Protein AF-A0A5M4AHE6-F1 (afdb_monomer_lite)

Structure (mmCIF, N/CA/C/O backbone):
data_AF-A0A5M4AHE6-F1
#
_entry.id   AF-A0A5M4AHE6-F1
#
loop_
_atom_site.group_PDB
_atom_site.id
_atom_site.type_symbol
_atom_site.label_atom_id
_atom_site.label_alt_id
_atom_site.label_comp_id
_atom_site.label_asym_id
_atom_site.label_entity_id
_atom_site.label_seq_id
_atom_site.pdbx_PDB_ins_code
_atom_site.Cartn_x
_atom_site.Cartn_y
_atom_site.Cartn_z
_atom_site.occupancy
_atom_site.B_iso_or_equiv
_atom_site.auth_seq_id
_atom_site.auth_comp_id
_atom_site.auth_asym_id
_atom_site.auth_atom_id
_atom_site.pdbx_PDB_model_num
ATOM 1 N N . MET A 1 1 ? 0.591 6.238 1.820 1.00 65.56 1 MET A N 1
ATOM 2 C CA . MET A 1 1 ? -0.610 5.377 1.674 1.00 65.56 1 MET A CA 1
ATOM 3 C C . MET A 1 1 ? -1.457 5.118 2.945 1.00 65.56 1 MET A C 1
ATOM 5 O O . MET A 1 1 ? -2.272 4.205 2.913 1.00 65.56 1 MET A O 1
ATOM 9 N N . PRO A 1 2 ? -1.373 5.850 4.073 1.00 68.31 2 PRO A N 1
ATOM 10 C CA . PRO A 1 2 ? -2.083 5.421 5.291 1.00 68.31 2 PRO A CA 1
ATOM 11 C C . PRO A 1 2 ? -3.622 5.424 5.177 1.00 68.31 2 PRO A C 1
ATOM 13 O O . PRO A 1 2 ? -4.265 4.539 5.727 1.00 68.31 2 PRO A O 1
ATOM 16 N N . ALA A 1 3 ? -4.223 6.334 4.400 1.00 82.38 3 ALA A N 1
ATOM 17 C CA . ALA A 1 3 ? -5.682 6.388 4.244 1.00 82.38 3 ALA A CA 1
ATOM 18 C C . ALA A 1 3 ? -6.274 5.155 3.530 1.00 82.38 3 ALA A C 1
ATOM 20 O O . ALA A 1 3 ? -7.290 4.622 3.967 1.00 82.38 3 ALA A O 1
ATOM 21 N N . GLU A 1 4 ? -5.633 4.662 2.465 1.00 90.75 4 GLU A N 1
ATOM 22 C CA . GLU A 1 4 ? -6.091 3.447 1.770 1.00 90.75 4 GLU A CA 1
ATOM 23 C C . GLU A 1 4 ? -5.931 2.197 2.645 1.00 90.75 4 GLU A C 1
ATOM 25 O O . GLU A 1 4 ? -6.707 1.253 2.521 1.00 90.75 4 GLU A O 1
ATOM 30 N N . MET A 1 5 ? -4.970 2.200 3.575 1.00 91.69 5 MET A N 1
ATOM 31 C CA . MET A 1 5 ? -4.794 1.093 4.516 1.00 91.69 5 MET A CA 1
ATOM 32 C C . MET A 1 5 ? -5.968 0.950 5.480 1.00 91.69 5 MET A C 1
ATOM 34 O O . MET A 1 5 ? -6.331 -0.179 5.797 1.00 91.69 5 MET A O 1
ATOM 38 N N . LEU A 1 6 ? -6.598 2.059 5.884 1.00 92.50 6 LEU A N 1
ATOM 39 C CA . LEU A 1 6 ? -7.809 2.014 6.707 1.00 92.50 6 LEU A CA 1
ATOM 40 C C . LEU A 1 6 ? -8.963 1.332 5.968 1.00 92.50 6 LEU A C 1
ATOM 42 O O . LEU A 1 6 ? -9.662 0.514 6.556 1.00 92.50 6 LEU A O 1
ATOM 46 N N . LEU A 1 7 ? -9.118 1.615 4.668 1.00 93.88 7 LEU A N 1
ATOM 47 C CA . LEU A 1 7 ? -10.126 0.964 3.823 1.00 93.88 7 LEU A CA 1
ATOM 48 C C . LEU A 1 7 ? -9.858 -0.536 3.678 1.00 93.88 7 LEU A C 1
ATOM 50 O O . LEU A 1 7 ? -10.788 -1.335 3.706 1.00 93.88 7 LEU A O 1
ATOM 54 N N . ILE A 1 8 ? -8.588 -0.929 3.544 1.00 96.12 8 ILE A N 1
ATOM 55 C CA . ILE A 1 8 ? -8.203 -2.343 3.486 1.00 96.12 8 ILE A CA 1
ATOM 56 C C . ILE A 1 8 ? -8.557 -3.047 4.796 1.00 96.12 8 ILE A C 1
ATOM 58 O O . ILE A 1 8 ? -9.160 -4.117 4.760 1.00 96.12 8 ILE A O 1
ATOM 62 N N . THR A 1 9 ? -8.214 -2.468 5.948 1.00 94.94 9 THR A N 1
ATOM 63 C CA . THR A 1 9 ? -8.501 -3.099 7.243 1.00 94.94 9 THR A CA 1
ATOM 64 C C . THR A 1 9 ? -9.984 -3.120 7.586 1.00 94.94 9 THR A C 1
ATOM 66 O O . THR A 1 9 ? -10.450 -4.119 8.127 1.00 94.94 9 THR A O 1
ATOM 69 N N . ASP A 1 10 ? -10.736 -2.083 7.218 1.00 95.31 10 ASP A N 1
ATOM 70 C CA . ASP A 1 10 ? -12.197 -2.060 7.349 1.00 95.31 10 ASP A CA 1
ATOM 71 C C . ASP A 1 10 ? -12.855 -3.146 6.482 1.00 95.31 10 ASP A C 1
ATOM 73 O O . ASP A 1 10 ? -13.686 -3.927 6.956 1.00 95.31 10 ASP A O 1
ATOM 77 N N . TYR A 1 11 ? -12.402 -3.281 5.230 1.00 97.38 11 TYR A N 1
ATOM 78 C CA . TYR A 1 11 ? -12.869 -4.331 4.330 1.00 97.38 11 TYR A CA 1
ATOM 79 C C . TYR A 1 11 ? -12.559 -5.727 4.881 1.00 97.38 11 TYR A C 1
ATOM 81 O O . TYR A 1 11 ? -13.446 -6.579 4.889 1.00 97.38 11 TYR A O 1
ATOM 89 N N . ILE A 1 12 ? -11.337 -5.960 5.372 1.00 97.06 12 ILE A N 1
ATOM 90 C CA . ILE A 1 12 ? -10.938 -7.222 6.019 1.00 97.06 12 ILE A CA 1
ATOM 91 C C . ILE A 1 12 ? -11.831 -7.510 7.232 1.00 97.06 12 ILE A C 1
ATOM 93 O O . ILE A 1 12 ? -12.339 -8.620 7.372 1.00 97.06 12 ILE A O 1
ATOM 97 N N . GLY A 1 13 ? -12.052 -6.511 8.091 1.00 95.31 13 GLY A N 1
ATOM 98 C CA . GLY A 1 13 ? -12.881 -6.641 9.288 1.00 95.31 13 GLY A CA 1
ATOM 99 C C . GLY A 1 13 ? -14.330 -7.019 8.977 1.00 95.31 13 GLY A C 1
ATOM 100 O O . GLY A 1 13 ? -14.908 -7.840 9.688 1.00 95.31 13 GLY A O 1
ATOM 101 N N . THR A 1 14 ? -14.880 -6.459 7.898 1.00 96.88 14 THR A N 1
ATOM 102 C CA . THR A 1 14 ? -16.290 -6.610 7.510 1.00 96.88 14 THR A CA 1
ATOM 103 C C . THR A 1 14 ? -16.563 -7.848 6.651 1.00 96.88 14 THR A C 1
ATOM 105 O O . THR A 1 14 ? -17.662 -8.395 6.711 1.00 96.88 14 THR A O 1
ATOM 108 N N . ASN A 1 15 ? -15.600 -8.292 5.834 1.00 97.94 15 ASN A N 1
ATOM 109 C CA . ASN A 1 15 ? -15.848 -9.298 4.789 1.00 97.94 15 ASN A CA 1
ATOM 110 C C . ASN A 1 15 ? -15.215 -10.666 5.059 1.00 97.94 15 ASN A C 1
ATOM 112 O O . ASN A 1 15 ? -15.551 -11.618 4.357 1.00 97.94 15 ASN A O 1
ATOM 116 N N . PHE A 1 16 ? -14.308 -10.779 6.029 1.00 97.31 16 PHE A N 1
ATOM 117 C CA . PHE A 1 16 ? -13.617 -12.033 6.325 1.00 97.31 16 PHE A CA 1
ATOM 118 C C . PHE A 1 16 ? -13.958 -12.569 7.714 1.00 97.31 16 PHE A C 1
ATOM 120 O O . PHE A 1 16 ? -14.333 -11.819 8.619 1.00 97.31 16 PHE A O 1
ATOM 127 N N . ASP A 1 17 ? -13.835 -13.886 7.871 1.00 97.44 17 ASP A N 1
ATOM 128 C CA . ASP A 1 17 ? -13.915 -14.550 9.168 1.00 97.44 17 ASP A CA 1
ATOM 129 C C . ASP A 1 17 ? -12.620 -14.363 9.971 1.00 97.44 17 ASP A C 1
ATOM 131 O O . ASP A 1 17 ? -11.614 -13.841 9.481 1.00 97.44 17 ASP A O 1
ATOM 135 N N . ASP A 1 18 ? -12.660 -14.745 11.245 1.00 96.88 18 ASP A N 1
ATOM 136 C CA . ASP A 1 18 ? -11.539 -14.519 12.155 1.00 96.88 18 ASP A CA 1
ATOM 137 C C . ASP A 1 18 ? -10.323 -15.387 11.800 1.00 96.88 18 ASP A C 1
ATOM 139 O O . ASP A 1 18 ? -9.195 -14.909 11.897 1.00 96.88 18 ASP A O 1
ATOM 143 N N . GLU A 1 19 ? -10.533 -16.596 11.268 1.00 97.31 19 GLU A N 1
ATOM 144 C CA . GLU A 1 19 ? -9.453 -17.461 10.771 1.00 97.31 19 GLU A CA 1
ATOM 145 C C . GLU A 1 19 ? -8.684 -16.790 9.620 1.00 97.31 19 GLU A C 1
ATOM 147 O O . GLU A 1 19 ? -7.451 -16.729 9.619 1.00 97.31 19 GLU A O 1
ATOM 152 N N . THR A 1 20 ? -9.402 -16.206 8.660 1.00 96.69 20 THR A N 1
ATOM 153 C CA . THR A 1 20 ? -8.797 -15.483 7.540 1.00 96.69 20 THR A CA 1
ATOM 154 C C . THR A 1 20 ? -8.072 -14.224 8.019 1.00 96.69 20 THR A C 1
ATOM 156 O O . THR A 1 20 ? -6.970 -13.935 7.545 1.00 96.69 20 THR A O 1
ATOM 159 N N . LYS A 1 21 ? -8.639 -13.479 8.978 1.00 96.75 21 LYS A N 1
ATOM 160 C CA . LYS A 1 21 ? -7.980 -12.298 9.571 1.00 96.75 21 LYS A CA 1
ATOM 161 C C . LYS A 1 21 ? -6.676 -12.674 10.27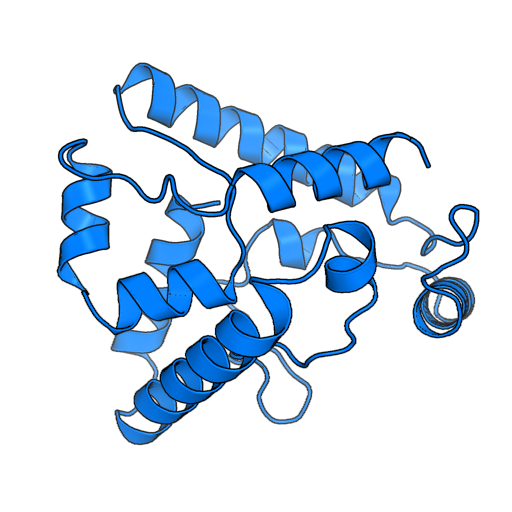1 1.00 96.75 21 LYS A C 1
ATOM 163 O O . LYS A 1 21 ? -5.660 -12.011 10.052 1.00 96.75 21 LYS A O 1
ATOM 168 N N . GLU A 1 22 ? -6.688 -13.735 11.076 1.00 96.62 22 GLU A N 1
ATOM 169 C CA . GLU A 1 22 ? -5.502 -14.247 11.768 1.00 96.62 22 GLU A CA 1
ATOM 170 C C . GLU A 1 22 ? -4.430 -14.712 10.777 1.00 96.62 22 GLU A C 1
ATOM 172 O O . GLU A 1 22 ? -3.251 -14.387 10.942 1.00 96.62 22 GLU A O 1
ATOM 177 N N . SER A 1 23 ? -4.831 -15.395 9.702 1.00 97.00 23 SER A N 1
ATOM 178 C CA . SER A 1 23 ? -3.931 -15.805 8.621 1.00 97.00 23 SER A CA 1
ATOM 179 C C . SER A 1 23 ? -3.266 -14.601 7.936 1.00 97.00 23 SER A C 1
ATOM 181 O O . SER A 1 23 ? -2.037 -14.548 7.832 1.00 97.00 23 SER A O 1
ATOM 183 N N . ILE A 1 24 ? -4.044 -13.578 7.553 1.00 97.62 24 ILE A N 1
ATOM 184 C CA . ILE A 1 24 ? -3.521 -12.333 6.960 1.00 97.62 24 ILE A CA 1
ATOM 185 C C . ILE A 1 24 ? -2.544 -11.636 7.914 1.00 97.62 24 ILE A C 1
ATOM 187 O O . ILE A 1 24 ? -1.471 -11.202 7.484 1.00 97.62 24 ILE A O 1
ATOM 191 N N . LEU A 1 25 ? -2.887 -11.527 9.202 1.00 97.25 25 LEU A N 1
ATOM 192 C CA . LEU A 1 25 ? -2.017 -10.918 10.208 1.00 97.25 25 LEU A CA 1
ATOM 193 C C . LEU A 1 25 ? -0.704 -11.697 10.351 1.00 97.25 25 LEU A C 1
ATOM 195 O O . LEU A 1 25 ? 0.367 -11.092 10.350 1.00 97.25 25 LEU A O 1
ATOM 199 N N . SER A 1 26 ? -0.769 -13.026 10.424 1.00 97.44 26 SER A N 1
ATOM 200 C CA . SER A 1 26 ? 0.412 -13.885 10.537 1.00 97.44 26 SER A CA 1
ATOM 201 C C . SER A 1 26 ? 1.345 -13.727 9.331 1.00 97.44 26 SER A C 1
ATOM 203 O O . SER A 1 26 ? 2.547 -13.510 9.495 1.00 97.44 26 SER A O 1
ATOM 205 N N . LEU A 1 27 ? 0.791 -13.711 8.113 1.00 97.38 27 LEU A N 1
ATOM 206 C CA . LEU A 1 27 ? 1.549 -13.464 6.882 1.00 97.38 27 LEU A CA 1
ATOM 207 C C . LEU A 1 27 ? 2.147 -12.051 6.831 1.00 97.38 27 LEU A C 1
ATOM 209 O O . LEU A 1 27 ? 3.268 -11.869 6.352 1.00 97.38 27 LEU A O 1
ATOM 213 N N . ALA A 1 28 ? 1.424 -11.041 7.324 1.00 96.94 28 ALA A N 1
ATOM 214 C CA . ALA A 1 28 ? 1.926 -9.673 7.411 1.00 96.94 28 ALA A CA 1
ATOM 215 C C . ALA A 1 28 ? 3.101 -9.566 8.392 1.00 96.94 28 ALA A C 1
ATOM 217 O O . ALA A 1 28 ? 4.112 -8.948 8.065 1.00 96.94 28 ALA A O 1
ATOM 218 N N . VAL A 1 29 ? 3.006 -10.216 9.556 1.00 96.75 29 VAL A N 1
ATOM 219 C CA . VAL A 1 29 ? 4.102 -10.294 10.530 1.00 96.75 29 VAL A CA 1
ATOM 220 C C . VAL A 1 29 ? 5.312 -11.004 9.926 1.00 96.75 29 VAL A C 1
ATOM 222 O O . VAL A 1 29 ? 6.407 -10.450 9.954 1.00 96.75 29 VAL A O 1
ATOM 225 N N . ASP A 1 30 ? 5.130 -12.186 9.335 1.00 96.50 30 ASP A N 1
ATOM 226 C CA . ASP A 1 30 ? 6.223 -12.957 8.730 1.00 96.50 30 ASP A CA 1
ATOM 227 C C . ASP A 1 30 ? 6.933 -12.173 7.614 1.00 96.50 30 ASP A C 1
ATOM 229 O O . ASP A 1 30 ? 8.165 -12.090 7.587 1.00 96.50 30 ASP A O 1
ATOM 233 N N . LYS A 1 31 ? 6.170 -11.532 6.718 1.00 95.81 31 LYS A N 1
ATOM 234 C CA . LYS A 1 31 ? 6.750 -10.700 5.662 1.00 95.81 31 LYS A CA 1
ATOM 235 C C . LYS A 1 31 ? 7.500 -9.501 6.238 1.00 95.81 31 LYS A C 1
ATOM 237 O O . LYS A 1 31 ? 8.627 -9.257 5.813 1.00 95.81 31 LYS A O 1
ATOM 242 N N . ASP A 1 32 ? 6.913 -8.775 7.191 1.00 94.00 32 ASP A N 1
ATOM 243 C CA . ASP A 1 32 ? 7.539 -7.597 7.802 1.00 94.00 32 ASP A CA 1
ATOM 244 C C . ASP A 1 32 ? 8.861 -7.961 8.493 1.00 94.00 32 ASP A C 1
ATOM 246 O O . ASP A 1 32 ? 9.875 -7.300 8.277 1.00 94.00 32 ASP A O 1
ATOM 250 N N . GLU A 1 33 ? 8.898 -9.069 9.237 1.00 94.44 33 GLU A N 1
ATOM 251 C CA . GLU A 1 33 ? 10.115 -9.572 9.883 1.00 94.44 33 GLU A CA 1
ATOM 252 C C . GLU A 1 33 ? 11.219 -9.925 8.874 1.00 94.44 33 GLU A C 1
ATOM 254 O O . GLU A 1 33 ? 12.391 -9.626 9.117 1.00 94.44 33 GLU A O 1
ATOM 259 N N . LYS A 1 34 ? 10.860 -10.496 7.717 1.00 93.81 34 LYS A N 1
ATOM 260 C CA . LYS A 1 34 ? 11.814 -10.841 6.649 1.00 93.81 34 LYS A CA 1
ATOM 261 C C . LYS A 1 34 ? 12.397 -9.622 5.940 1.00 93.81 34 LYS A C 1
ATOM 263 O O . LYS A 1 34 ? 13.542 -9.684 5.493 1.00 93.81 34 LYS A O 1
ATOM 268 N N . VAL A 1 35 ? 11.634 -8.534 5.809 1.00 91.44 35 VAL A N 1
ATOM 269 C CA . VAL A 1 35 ? 12.056 -7.371 5.009 1.00 91.44 35 VAL A CA 1
ATOM 270 C C . VAL A 1 35 ? 12.559 -6.192 5.832 1.00 91.44 35 VAL A C 1
ATOM 272 O O . VAL A 1 35 ? 13.348 -5.410 5.314 1.00 91.44 35 VAL A O 1
ATOM 275 N N . LYS A 1 36 ? 12.165 -6.048 7.106 1.00 89.12 36 LYS A N 1
ATOM 276 C CA . LYS A 1 36 ? 12.474 -4.848 7.910 1.00 89.12 36 LYS A CA 1
ATOM 277 C C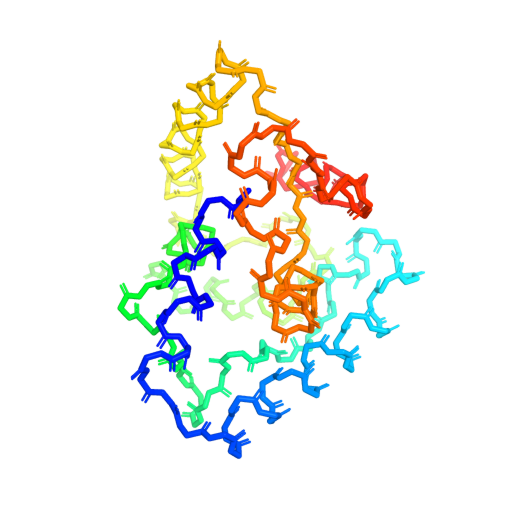 . LYS A 1 36 ? 13.968 -4.545 8.047 1.00 89.12 36 LYS A C 1
ATOM 279 O O . LYS A 1 36 ? 14.327 -3.385 8.222 1.00 89.12 36 LYS A O 1
ATOM 284 N N . GLY A 1 37 ? 14.820 -5.571 7.992 1.00 88.25 37 GLY A N 1
ATOM 285 C CA . GLY A 1 37 ? 16.280 -5.448 8.083 1.00 88.25 37 GLY A CA 1
ATOM 286 C C . GLY A 1 37 ? 16.998 -5.381 6.734 1.00 88.25 37 GLY A C 1
ATOM 287 O O . GLY A 1 37 ? 18.225 -5.312 6.706 1.00 88.25 37 GLY A O 1
ATOM 288 N N . LEU A 1 38 ? 16.267 -5.447 5.618 1.00 90.19 38 LEU A N 1
ATOM 289 C CA . LEU A 1 38 ? 16.850 -5.352 4.286 1.00 90.19 38 LEU A CA 1
ATOM 290 C C . LEU A 1 38 ? 17.055 -3.887 3.896 1.00 90.19 38 LEU A C 1
ATOM 292 O O . LEU A 1 38 ? 16.274 -3.008 4.253 1.00 90.19 38 LEU A O 1
ATOM 296 N N . VAL A 1 39 ? 18.097 -3.641 3.104 1.00 89.56 39 VAL A N 1
ATOM 297 C CA . VAL A 1 39 ? 18.234 -2.380 2.367 1.00 89.56 39 VAL A CA 1
ATOM 298 C C . VAL A 1 39 ? 17.160 -2.296 1.278 1.00 89.56 39 VAL A C 1
ATOM 300 O O . VAL A 1 39 ? 16.732 -3.330 0.756 1.00 89.56 39 VAL A O 1
ATOM 303 N N . ALA A 1 40 ? 16.757 -1.075 0.919 1.00 84.44 40 ALA A N 1
ATOM 304 C CA . ALA A 1 40 ? 15.677 -0.774 -0.026 1.00 84.44 40 ALA A CA 1
ATOM 305 C C . ALA A 1 40 ? 15.696 -1.641 -1.300 1.00 84.44 40 ALA A C 1
ATOM 307 O O . ALA A 1 40 ? 14.694 -2.252 -1.670 1.00 84.44 40 ALA A O 1
ATOM 308 N N . GLU A 1 41 ? 16.858 -1.754 -1.935 1.00 85.19 41 GLU A N 1
ATOM 309 C CA . GLU A 1 41 ? 17.042 -2.490 -3.188 1.00 85.19 41 GLU A CA 1
ATOM 310 C C . GLU A 1 41 ? 16.803 -4.002 -3.030 1.00 85.19 41 GLU A C 1
ATOM 312 O O . GLU A 1 41 ? 16.082 -4.619 -3.814 1.00 85.19 41 GLU A O 1
ATOM 317 N N . LYS A 1 42 ? 17.305 -4.597 -1.940 1.00 88.06 42 LYS A N 1
ATOM 318 C CA . LYS A 1 42 ? 17.048 -6.010 -1.622 1.00 88.06 42 LYS A CA 1
ATOM 319 C C . LYS A 1 42 ? 15.594 -6.258 -1.242 1.00 88.06 42 LYS A C 1
ATOM 321 O O . LYS A 1 42 ? 15.069 -7.323 -1.550 1.00 88.06 42 LYS A O 1
ATOM 326 N N . ALA A 1 43 ? 14.944 -5.299 -0.583 1.00 86.06 43 ALA A N 1
ATOM 327 C CA . ALA A 1 43 ? 13.524 -5.393 -0.267 1.00 86.06 43 ALA A CA 1
ATOM 328 C C . ALA A 1 43 ? 12.658 -5.383 -1.541 1.00 86.06 43 ALA A C 1
ATOM 330 O O . ALA A 1 43 ? 11.687 -6.130 -1.612 1.00 86.06 43 ALA A O 1
ATOM 331 N N . LEU A 1 44 ? 13.034 -4.608 -2.567 1.00 81.31 44 LEU A N 1
ATOM 332 C CA . LEU A 1 44 ? 12.361 -4.608 -3.873 1.00 81.31 44 LEU A CA 1
ATOM 333 C C . LEU A 1 44 ? 12.517 -5.927 -4.633 1.00 81.31 44 LEU A C 1
ATOM 335 O O . LEU A 1 44 ? 11.586 -6.366 -5.301 1.00 81.31 44 LEU A O 1
ATOM 339 N N . GLN A 1 45 ? 13.683 -6.558 -4.518 1.00 85.94 45 GLN A N 1
ATOM 340 C CA . GLN A 1 45 ? 13.990 -7.832 -5.173 1.00 85.94 45 GLN A CA 1
ATOM 341 C C . GLN A 1 45 ? 13.479 -9.047 -4.381 1.00 85.94 45 GLN A C 1
ATOM 343 O O . GLN A 1 45 ? 13.483 -10.173 -4.886 1.00 85.94 45 GLN A O 1
ATOM 348 N N . ALA A 1 46 ? 13.035 -8.846 -3.136 1.00 84.50 46 ALA A N 1
ATOM 349 C CA . ALA A 1 46 ? 12.493 -9.901 -2.297 1.00 84.50 46 ALA A CA 1
ATOM 350 C C . ALA A 1 46 ? 11.128 -10.346 -2.846 1.00 84.50 46 ALA A C 1
ATOM 352 O O . ALA A 1 46 ? 10.098 -9.721 -2.600 1.00 84.50 46 ALA A O 1
ATOM 353 N N . LYS A 1 47 ? 11.109 -11.465 -3.580 1.00 87.38 47 LYS A N 1
ATOM 354 C CA . LYS A 1 47 ? 9.901 -12.096 -4.149 1.00 87.38 47 LYS A CA 1
ATOM 355 C C . LYS A 1 47 ? 9.047 -12.790 -3.080 1.00 87.38 47 LYS A C 1
ATOM 357 O O . LYS A 1 47 ? 8.714 -13.967 -3.197 1.00 87.38 47 LYS A O 1
ATOM 362 N N . ILE A 1 48 ? 8.733 -12.074 -2.004 1.00 91.88 48 ILE A N 1
ATOM 363 C CA . ILE A 1 48 ? 7.895 -12.561 -0.911 1.00 91.88 48 ILE A CA 1
ATOM 364 C C . ILE A 1 48 ? 6.433 -12.240 -1.254 1.00 91.88 48 ILE A C 1
ATOM 366 O O . ILE A 1 48 ? 6.121 -11.068 -1.495 1.00 91.88 48 ILE A O 1
ATOM 370 N N . PRO A 1 49 ? 5.533 -13.242 -1.279 1.00 92.94 49 PRO A N 1
ATOM 371 C CA . PRO A 1 49 ? 4.125 -13.030 -1.592 1.00 92.94 49 PRO A CA 1
ATOM 372 C C . PRO A 1 49 ? 3.460 -11.965 -0.713 1.00 92.94 49 PRO A C 1
ATOM 374 O O . PRO A 1 49 ? 3.813 -11.764 0.449 1.00 92.94 49 PRO A O 1
ATOM 377 N N . CYS A 1 50 ? 2.473 -11.271 -1.278 1.00 95.00 50 CYS A N 1
ATOM 378 C CA . CYS A 1 50 ? 1.655 -10.322 -0.532 1.00 95.00 50 CYS A CA 1
ATOM 379 C C . CYS A 1 50 ? 0.820 -11.056 0.541 1.0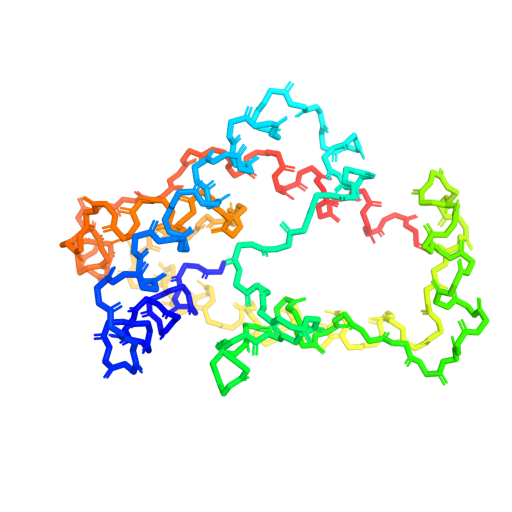0 95.00 50 CYS A C 1
ATOM 381 O O . CYS A 1 50 ? 0.216 -12.073 0.203 1.00 95.00 50 CYS A O 1
ATOM 383 N N . PRO A 1 51 ? 0.689 -10.525 1.775 1.00 96.88 51 PRO A N 1
ATOM 384 C CA . PRO A 1 51 ? -0.175 -11.111 2.809 1.00 96.88 51 PRO A CA 1
ATOM 385 C C . PRO A 1 51 ? -1.663 -11.183 2.433 1.00 96.88 51 PRO A C 1
ATOM 387 O O . PRO A 1 51 ? -2.419 -11.930 3.036 1.00 96.88 51 PRO A O 1
ATOM 390 N N . LEU A 1 52 ? -2.085 -10.392 1.442 1.00 97.56 52 LEU A N 1
ATOM 391 C CA . LEU A 1 52 ? -3.464 -10.317 0.945 1.00 97.56 52 LEU A CA 1
ATOM 392 C C . LEU A 1 52 ? -3.679 -11.164 -0.320 1.00 97.56 52 LEU A C 1
ATOM 394 O O . LEU A 1 52 ? -4.622 -10.922 -1.075 1.00 97.56 52 LEU A O 1
ATOM 398 N N . LEU A 1 53 ? -2.759 -12.080 -0.631 1.00 96.88 53 LEU A N 1
ATOM 399 C CA . LEU A 1 53 ? -2.875 -12.976 -1.777 1.00 96.88 53 LEU A CA 1
ATOM 400 C C . LEU A 1 53 ? -3.577 -14.271 -1.353 1.00 96.88 53 LEU A C 1
ATOM 402 O O . LEU A 1 53 ? -3.111 -14.957 -0.450 1.00 96.88 53 LEU A O 1
ATOM 406 N N . GLN A 1 54 ? -4.653 -14.625 -2.048 1.00 95.38 54 GLN A N 1
ATOM 407 C CA . GLN A 1 54 ? -5.395 -15.870 -1.874 1.00 95.38 54 GLN A CA 1
ATOM 408 C C . GLN A 1 54 ? -5.628 -16.492 -3.252 1.00 95.38 54 GLN A C 1
ATOM 410 O O . GLN A 1 54 ? -6.094 -15.814 -4.167 1.00 95.38 54 GLN A O 1
ATOM 415 N N . ASP A 1 55 ? -5.225 -17.753 -3.425 1.00 93.19 55 ASP A N 1
ATOM 416 C CA . ASP A 1 55 ? -5.351 -18.499 -4.687 1.00 93.19 55 ASP A CA 1
ATOM 417 C C . ASP A 1 55 ? -4.812 -17.740 -5.917 1.00 93.19 55 ASP A C 1
ATOM 419 O O . ASP A 1 55 ? -5.395 -17.729 -7.000 1.00 93.19 55 ASP A O 1
ATOM 423 N N . GLY A 1 56 ? -3.683 -17.043 -5.738 1.00 90.62 56 GLY A N 1
ATOM 424 C CA . GLY A 1 56 ? -3.033 -16.261 -6.795 1.00 90.62 56 GLY A CA 1
ATOM 425 C C . GLY A 1 56 ? -3.713 -14.928 -7.130 1.00 90.62 56 GLY A C 1
ATOM 426 O O . GLY A 1 56 ? -3.248 -14.223 -8.024 1.00 90.62 56 GLY A O 1
ATOM 427 N N . SER A 1 57 ? -4.765 -14.544 -6.405 1.00 94.56 57 SER A N 1
ATOM 428 C CA . SER A 1 57 ? -5.497 -13.287 -6.589 1.00 94.56 57 SER A CA 1
ATOM 429 C C . SER A 1 57 ? -5.508 -12.439 -5.318 1.00 94.56 57 SER A C 1
ATOM 431 O O . SER A 1 57 ? -5.317 -12.926 -4.209 1.00 94.56 57 SER A O 1
ATOM 433 N N . CYS A 1 58 ? -5.701 -11.128 -5.464 1.00 96.81 58 CYS A N 1
ATOM 434 C CA . CYS A 1 58 ? -5.809 -10.237 -4.309 1.00 96.81 58 CYS A CA 1
ATOM 435 C C . CYS A 1 58 ? -7.169 -10.440 -3.627 1.00 96.81 58 CYS A C 1
ATOM 437 O O . CYS A 1 58 ? -8.195 -10.154 -4.242 1.00 96.81 58 CYS A O 1
ATOM 439 N N . SER A 1 59 ? -7.183 -10.883 -2.368 1.00 97.56 59 SER A N 1
ATOM 440 C CA . SER A 1 59 ? -8.420 -11.128 -1.611 1.00 97.56 59 SER A CA 1
ATOM 441 C C . SER A 1 59 ? -9.209 -9.840 -1.342 1.00 97.56 59 SER A C 1
ATOM 443 O O . SER A 1 59 ? -10.435 -9.853 -1.283 1.00 97.56 59 SER A O 1
ATOM 445 N N . VAL A 1 60 ? -8.526 -8.693 -1.279 1.00 97.44 60 VAL A N 1
ATOM 446 C CA . VAL A 1 60 ? -9.132 -7.362 -1.092 1.00 97.44 60 VAL A CA 1
ATOM 447 C C . VAL A 1 60 ? -9.264 -6.567 -2.397 1.00 97.44 60 VAL A C 1
ATOM 449 O O . VAL A 1 60 ? -9.201 -5.339 -2.397 1.00 97.44 60 VAL A O 1
ATOM 452 N N . TYR A 1 61 ? -9.434 -7.243 -3.540 1.00 96.50 61 TYR A N 1
ATOM 453 C CA . TYR A 1 61 ? -9.475 -6.600 -4.863 1.00 96.50 61 TYR A CA 1
ATOM 454 C C . TYR A 1 61 ? -10.376 -5.344 -4.963 1.00 96.50 61 TYR A C 1
ATOM 456 O O . TYR A 1 61 ? -9.935 -4.362 -5.579 1.00 96.50 61 TYR A O 1
ATOM 464 N N . PRO A 1 62 ? -11.586 -5.298 -4.356 1.00 96.69 62 PRO A N 1
ATOM 465 C CA . PRO A 1 62 ? -12.440 -4.106 -4.399 1.00 96.69 62 PRO A CA 1
ATOM 466 C C . PRO A 1 62 ? -11.775 -2.850 -3.822 1.00 96.69 62 PRO A C 1
ATOM 468 O O . PRO A 1 62 ? -11.913 -1.770 -4.392 1.00 96.69 62 PRO A O 1
ATOM 471 N N . VAL A 1 63 ? -10.976 -3.006 -2.765 1.00 96.19 63 VAL A N 1
ATOM 472 C CA . VAL A 1 63 ? -10.251 -1.923 -2.078 1.00 96.19 63 VAL A CA 1
ATOM 473 C C . VAL A 1 63 ? -8.741 -1.971 -2.338 1.00 96.19 63 VAL A C 1
ATOM 475 O O . VAL A 1 63 ? -7.950 -1.425 -1.574 1.00 96.19 63 VAL A O 1
ATOM 478 N N . ARG A 1 64 ? -8.314 -2.619 -3.434 1.00 94.19 64 ARG A N 1
ATOM 479 C CA . ARG A 1 64 ? -6.900 -2.685 -3.831 1.00 94.19 64 ARG A CA 1
ATOM 480 C C . ARG A 1 64 ? -6.331 -1.262 -3.951 1.00 94.19 64 ARG A C 1
ATOM 482 O O . ARG A 1 64 ? -6.898 -0.471 -4.714 1.00 94.19 64 ARG A O 1
ATOM 489 N N . PRO A 1 65 ? -5.226 -0.944 -3.255 1.00 92.12 65 PRO A N 1
ATOM 490 C CA . PRO A 1 65 ? -4.748 0.427 -3.148 1.00 92.12 65 PRO A CA 1
ATOM 491 C C . PRO A 1 65 ? -4.121 0.908 -4.458 1.00 92.12 65 PRO A C 1
ATOM 493 O O . PRO A 1 65 ? -3.691 0.102 -5.295 1.00 92.12 65 PRO A O 1
ATOM 496 N N . MET A 1 66 ? -4.011 2.224 -4.621 1.00 89.88 66 MET A N 1
ATOM 497 C CA . MET A 1 66 ? -3.490 2.866 -5.824 1.00 89.88 66 MET A CA 1
ATOM 498 C C . MET A 1 66 ? -2.092 2.369 -6.194 1.00 89.88 66 MET A C 1
ATOM 500 O O . MET A 1 66 ? -1.868 2.059 -7.362 1.00 89.88 66 MET A O 1
ATOM 504 N N . ALA A 1 67 ? -1.183 2.172 -5.229 1.00 86.44 67 ALA A N 1
ATOM 505 C CA . ALA A 1 67 ? 0.155 1.618 -5.505 1.00 86.44 67 ALA A CA 1
ATOM 506 C C . ALA A 1 67 ? 0.107 0.237 -6.171 1.00 86.44 67 ALA A C 1
ATOM 508 O O . ALA A 1 67 ? 0.974 -0.100 -6.973 1.00 86.44 67 ALA A O 1
ATOM 509 N N . CYS A 1 68 ? -0.919 -0.560 -5.879 1.00 90.62 68 CYS A N 1
ATOM 510 C CA . CYS A 1 68 ? -1.104 -1.860 -6.505 1.00 90.62 68 CYS A CA 1
ATOM 511 C C . CYS A 1 68 ? -1.883 -1.780 -7.825 1.00 90.62 68 CYS A C 1
ATOM 513 O O . CYS A 1 68 ? -1.812 -2.736 -8.596 1.00 90.62 68 CYS A O 1
ATOM 515 N N . ARG A 1 69 ? -2.660 -0.715 -8.074 1.00 90.94 69 ARG A N 1
ATOM 516 C CA . ARG A 1 69 ? -3.402 -0.498 -9.334 1.00 90.94 69 ARG A CA 1
ATOM 517 C C . ARG A 1 69 ? -2.531 0.089 -10.440 1.00 90.94 69 ARG A C 1
ATOM 519 O O . ARG A 1 69 ? -2.769 -0.200 -11.605 1.00 90.94 69 ARG A O 1
ATOM 526 N N . ILE A 1 70 ? -1.524 0.879 -10.076 1.00 89.12 70 ILE A N 1
ATOM 527 C CA . ILE A 1 70 ? -0.568 1.465 -11.027 1.00 89.12 70 ILE A CA 1
ATOM 528 C C . ILE A 1 70 ? 0.507 0.484 -11.493 1.00 89.12 70 ILE A C 1
ATOM 530 O O . ILE A 1 70 ? 1.172 0.731 -12.491 1.00 89.12 70 ILE A O 1
ATOM 534 N N . TYR A 1 71 ? 0.684 -0.632 -10.785 1.00 87.25 71 TYR A N 1
ATOM 535 C CA . TYR A 1 71 ? 1.608 -1.684 -11.190 1.00 87.25 71 TYR A CA 1
ATOM 536 C C . TYR A 1 71 ? 0.959 -2.553 -12.272 1.00 87.25 71 TYR A C 1
ATOM 538 O O . TYR A 1 71 ? 0.295 -3.551 -11.987 1.00 87.25 71 TYR A O 1
ATOM 546 N N . LEU A 1 72 ? 1.102 -2.099 -13.516 1.00 89.19 72 LEU A N 1
ATOM 547 C CA . LEU A 1 72 ? 0.476 -2.653 -14.710 1.00 89.19 72 LEU A CA 1
ATOM 548 C C . LEU A 1 72 ? 1.511 -2.785 -15.828 1.00 89.19 72 LEU A C 1
ATOM 550 O O . LEU A 1 72 ? 2.349 -1.906 -16.012 1.00 89.19 72 LEU A O 1
ATOM 554 N N . SER A 1 73 ? 1.384 -3.854 -16.612 1.00 93.12 73 SER A N 1
ATOM 555 C CA . SER A 1 73 ? 2.072 -4.007 -17.889 1.00 93.12 73 SER A CA 1
ATOM 556 C C . SER A 1 73 ? 1.070 -4.249 -19.007 1.00 93.12 73 SER A C 1
ATOM 558 O O . SER A 1 73 ? 0.104 -4.992 -18.830 1.00 93.12 73 SER A O 1
ATOM 560 N N . SER A 1 74 ? 1.326 -3.656 -20.168 1.00 94.88 74 SER A N 1
ATOM 561 C CA . SER A 1 74 ? 0.587 -3.933 -21.405 1.00 94.88 74 SER A CA 1
ATOM 562 C C . SER A 1 74 ? 1.176 -5.091 -22.223 1.00 94.88 74 SER A C 1
ATOM 564 O O . SER A 1 74 ? 0.554 -5.530 -23.189 1.00 94.88 74 SER A O 1
ATOM 566 N N . ASN A 1 75 ? 2.344 -5.619 -21.832 1.00 96.12 75 ASN A N 1
ATOM 567 C CA . ASN A 1 75 ? 3.088 -6.614 -22.601 1.00 96.12 75 ASN A CA 1
ATOM 568 C C . ASN A 1 75 ? 3.688 -7.698 -21.697 1.00 96.12 75 ASN A C 1
ATOM 570 O O . ASN A 1 75 ? 4.599 -7.441 -20.907 1.00 96.12 75 ASN A O 1
ATOM 574 N N . LEU A 1 76 ? 3.222 -8.938 -21.870 1.00 95.88 76 LEU A N 1
ATOM 575 C CA . LEU A 1 76 ? 3.652 -10.086 -21.068 1.00 95.88 76 LEU A CA 1
ATOM 576 C C . LEU A 1 76 ? 5.173 -10.291 -21.079 1.00 95.88 76 LEU A C 1
ATOM 578 O O . LEU A 1 76 ? 5.747 -10.562 -20.028 1.00 95.88 76 LEU A O 1
ATOM 582 N N . ASN A 1 77 ? 5.835 -10.138 -22.230 1.00 96.44 77 ASN A N 1
ATOM 583 C CA . ASN A 1 77 ? 7.280 -10.349 -22.320 1.00 96.44 77 ASN A CA 1
ATOM 584 C C . ASN A 1 77 ? 8.034 -9.316 -21.483 1.00 96.44 77 ASN A C 1
ATOM 586 O O . ASN A 1 77 ? 8.908 -9.698 -20.717 1.00 96.44 77 ASN A O 1
ATOM 590 N N . SER A 1 78 ? 7.662 -8.035 -21.563 1.00 93.88 78 SER A N 1
ATOM 591 C CA . SER A 1 78 ? 8.285 -6.988 -20.736 1.00 93.88 78 SER A CA 1
ATOM 592 C C . SER A 1 78 ? 8.088 -7.237 -19.234 1.00 93.88 78 SER A C 1
ATOM 594 O O . SER A 1 78 ? 9.018 -7.079 -18.448 1.00 93.88 78 SER A O 1
ATOM 596 N N . CYS A 1 79 ? 6.901 -7.711 -18.840 1.00 93.12 79 CYS A N 1
ATOM 597 C CA . CYS A 1 79 ? 6.594 -8.054 -17.457 1.00 93.12 79 CYS A CA 1
ATOM 598 C C . CYS A 1 79 ? 7.432 -9.240 -16.963 1.00 93.12 79 CYS A C 1
ATOM 600 O O . CYS A 1 79 ? 7.968 -9.195 -15.860 1.00 93.12 79 CYS A O 1
ATOM 602 N N . LEU A 1 80 ? 7.573 -10.289 -17.780 1.00 95.00 80 LEU A N 1
ATOM 603 C CA . LEU A 1 80 ? 8.401 -11.449 -17.447 1.00 95.00 80 LEU A CA 1
ATOM 604 C C . LEU A 1 80 ? 9.889 -11.100 -17.387 1.00 95.00 80 LEU A C 1
ATOM 606 O O . LEU A 1 80 ? 10.596 -11.653 -16.550 1.00 95.00 80 LEU A O 1
ATOM 610 N N . GLN A 1 81 ? 10.366 -10.193 -18.243 1.00 94.69 81 GLN A N 1
ATOM 611 C CA . GLN A 1 81 ? 11.754 -9.732 -18.201 1.00 94.69 81 GLN A CA 1
ATOM 612 C C . GLN A 1 81 ? 12.065 -9.056 -16.862 1.00 94.69 81 GLN A C 1
ATOM 614 O O . GLN A 1 81 ? 13.025 -9.461 -16.213 1.00 94.69 81 GLN A O 1
ATOM 619 N N . GLU A 1 82 ? 11.232 -8.114 -16.399 1.00 91.25 82 GLU A N 1
ATOM 620 C CA . GLU A 1 82 ? 11.433 -7.475 -15.083 1.00 91.25 82 GLU A CA 1
ATOM 621 C C . GLU A 1 82 ? 11.311 -8.499 -13.951 1.00 91.25 82 GLU A C 1
ATOM 623 O O . GLU A 1 82 ? 12.163 -8.562 -13.066 1.00 91.25 82 GLU A O 1
ATOM 628 N N . PHE A 1 83 ? 10.327 -9.399 -14.039 1.00 91.00 83 PHE A N 1
ATOM 629 C CA . PHE A 1 83 ? 10.143 -10.437 -13.033 1.00 91.00 83 PHE A CA 1
ATOM 630 C C . PHE A 1 83 ? 11.358 -11.366 -12.914 1.00 91.00 83 PHE A C 1
ATOM 632 O O . PHE A 1 83 ? 11.710 -11.786 -11.809 1.00 91.00 83 PHE A O 1
ATOM 639 N N . HIS A 1 84 ? 11.992 -11.745 -14.026 1.00 93.25 84 HIS A N 1
ATOM 640 C CA . HIS A 1 84 ? 13.157 -12.630 -14.021 1.00 93.25 84 HIS A CA 1
ATOM 641 C C . HIS A 1 84 ? 14.473 -11.902 -13.728 1.00 93.25 84 HIS A C 1
ATOM 643 O O . HIS A 1 84 ? 15.362 -12.540 -13.164 1.00 93.25 84 HIS A O 1
ATOM 649 N N . HIS A 1 85 ? 14.556 -10.603 -14.025 1.00 91.44 85 HIS A N 1
ATOM 650 C CA . HIS A 1 85 ? 15.758 -9.775 -13.895 1.00 91.44 85 HIS A CA 1
ATOM 651 C C . HIS A 1 85 ? 15.510 -8.481 -13.089 1.00 91.44 85 HIS A C 1
ATOM 653 O O . HIS A 1 85 ? 15.780 -7.389 -13.595 1.00 91.44 85 HIS A O 1
ATOM 659 N N . PRO A 1 86 ? 15.001 -8.559 -11.841 1.00 86.62 86 PRO A N 1
ATOM 660 C CA . PRO A 1 86 ? 14.643 -7.380 -11.041 1.00 86.62 86 PRO A CA 1
ATOM 661 C C . PRO A 1 86 ? 15.856 -6.542 -10.594 1.00 86.62 86 PRO A C 1
ATOM 663 O O . PRO A 1 86 ? 15.699 -5.464 -10.026 1.00 86.62 86 PRO A O 1
ATOM 666 N N . GLU A 1 87 ? 17.073 -7.050 -10.787 1.00 86.94 87 GLU A N 1
ATOM 667 C CA . GLU A 1 87 ? 18.333 -6.340 -10.577 1.00 86.94 87 GLU A CA 1
ATOM 668 C C . GLU A 1 87 ? 18.730 -5.423 -11.736 1.00 86.94 87 GLU A C 1
ATOM 670 O O . GLU A 1 87 ? 19.624 -4.596 -11.566 1.00 86.94 87 GLU A O 1
ATOM 675 N N . ASN A 1 88 ? 18.108 -5.578 -12.908 1.00 87.56 88 ASN A N 1
ATOM 676 C CA . ASN A 1 88 ? 18.442 -4.791 -14.083 1.00 87.56 88 ASN A CA 1
ATOM 677 C C . ASN A 1 88 ? 17.571 -3.520 -14.147 1.00 87.56 88 ASN A C 1
ATOM 679 O O . ASN A 1 88 ? 16.379 -3.627 -14.440 1.00 87.56 88 ASN A O 1
ATOM 683 N N . PRO A 1 89 ? 18.138 -2.317 -13.925 1.00 79.88 89 PRO A N 1
ATOM 684 C CA . PRO A 1 89 ? 17.367 -1.074 -13.907 1.00 79.88 89 PRO A CA 1
ATOM 685 C C . PRO A 1 89 ? 16.806 -0.684 -15.282 1.00 79.88 89 PRO A C 1
ATOM 687 O O . PRO A 1 89 ? 15.848 0.079 -15.343 1.00 79.88 89 PRO A O 1
ATOM 690 N N . ASP A 1 90 ? 17.355 -1.226 -16.373 1.00 85.00 90 ASP A N 1
ATOM 691 C CA . ASP A 1 90 ? 16.911 -0.926 -17.739 1.00 85.00 90 ASP A CA 1
ATOM 692 C C . ASP A 1 90 ? 15.688 -1.761 -18.163 1.00 85.00 90 ASP A C 1
ATOM 694 O O . ASP A 1 90 ? 15.153 -1.589 -19.261 1.00 85.00 90 ASP A O 1
ATOM 698 N N . VAL A 1 91 ? 15.248 -2.699 -17.317 1.00 86.44 91 VAL A N 1
ATOM 699 C CA . VAL A 1 91 ? 14.134 -3.602 -17.604 1.00 86.44 91 VAL A CA 1
ATOM 700 C C . VAL A 1 91 ? 12.924 -3.196 -16.776 1.00 86.44 91 VAL A C 1
ATOM 702 O O . VAL A 1 91 ? 12.858 -3.438 -15.574 1.00 86.44 91 VAL A O 1
ATOM 705 N N . TYR A 1 92 ? 11.923 -2.630 -17.442 1.00 86.19 92 TYR A N 1
ATOM 706 C CA . TYR A 1 92 ? 10.651 -2.265 -16.827 1.00 86.19 92 TYR A CA 1
ATOM 707 C C . TYR A 1 92 ? 9.465 -2.760 -17.659 1.00 86.19 92 TYR A C 1
ATOM 709 O O . TYR A 1 92 ? 9.570 -2.912 -18.883 1.00 86.19 92 TYR A O 1
ATOM 717 N N . PRO A 1 93 ? 8.305 -3.013 -17.026 1.00 91.19 93 PRO A N 1
ATOM 718 C CA . PRO A 1 93 ? 7.134 -3.450 -17.760 1.00 91.19 93 PRO A CA 1
ATOM 719 C C . PRO A 1 93 ? 6.609 -2.342 -18.687 1.00 91.19 93 PRO A C 1
ATOM 721 O O . PRO A 1 93 ? 6.475 -1.183 -18.299 1.00 91.19 93 PRO A O 1
ATOM 724 N N . GLU A 1 94 ? 6.255 -2.699 -19.919 1.00 92.94 94 GLU A N 1
ATOM 725 C CA . GLU A 1 94 ? 5.724 -1.762 -20.911 1.00 92.94 94 GLU A CA 1
ATOM 726 C C . GLU A 1 94 ? 4.420 -1.130 -20.410 1.00 92.94 94 GLU A C 1
ATOM 728 O O . GLU A 1 94 ? 3.554 -1.837 -19.890 1.00 92.94 94 GLU A O 1
ATOM 733 N N . LEU A 1 95 ? 4.256 0.181 -20.620 1.00 90.88 95 LEU A N 1
ATOM 734 C CA . LEU A 1 95 ? 3.195 1.043 -20.076 1.00 90.88 95 LEU A CA 1
ATOM 735 C C . LEU A 1 95 ? 3.330 1.388 -18.583 1.00 90.88 95 LEU A C 1
ATOM 737 O O . LEU A 1 95 ? 2.611 2.277 -18.164 1.00 90.88 95 LEU A O 1
ATOM 741 N N . PHE A 1 96 ? 4.231 0.796 -17.789 1.00 88.62 96 PHE A N 1
ATOM 742 C CA . PHE A 1 96 ? 4.277 1.013 -16.328 1.00 88.62 96 PHE A CA 1
ATOM 743 C C . PHE A 1 96 ? 4.459 2.481 -15.892 1.00 88.62 96 PHE A C 1
ATOM 745 O O . PHE A 1 96 ? 3.849 2.908 -14.909 1.00 88.62 96 PHE A O 1
ATOM 752 N N . ASP A 1 97 ? 5.242 3.267 -16.636 1.00 87.44 97 ASP A N 1
ATOM 753 C CA . ASP A 1 97 ? 5.558 4.661 -16.295 1.00 87.44 97 ASP A CA 1
ATOM 754 C C . ASP A 1 97 ? 4.311 5.562 -16.200 1.00 87.44 97 ASP A C 1
ATOM 756 O O . ASP A 1 97 ? 4.118 6.301 -15.232 1.00 87.44 97 ASP A O 1
ATOM 760 N N . PHE A 1 98 ? 3.401 5.458 -17.172 1.00 88.94 98 PHE A N 1
ATOM 761 C CA . PHE A 1 98 ? 2.231 6.334 -17.233 1.00 88.94 98 PHE A CA 1
ATOM 762 C C . PHE A 1 98 ? 1.262 6.137 -16.044 1.00 88.94 98 PHE A C 1
ATOM 764 O O . PHE A 1 98 ? 0.949 7.122 -15.366 1.00 88.94 98 PHE A O 1
ATOM 771 N N . PRO A 1 99 ? 0.793 4.913 -15.718 1.00 90.44 99 PRO A N 1
ATOM 772 C CA . PRO A 1 99 ? 0.002 4.649 -14.524 1.00 90.44 99 PRO A CA 1
ATOM 773 C C . PRO A 1 99 ? 0.743 5.017 -13.242 1.00 90.44 99 PRO A C 1
ATOM 775 O O . PRO A 1 99 ? 0.112 5.566 -12.338 1.00 90.44 99 PRO A O 1
ATOM 778 N N . LEU A 1 100 ? 2.056 4.757 -13.157 1.00 87.25 100 LEU A N 1
ATOM 779 C CA . LEU A 1 100 ? 2.866 5.134 -11.998 1.00 87.25 100 LEU A CA 1
ATOM 780 C C . LEU A 1 100 ? 2.783 6.644 -11.750 1.00 87.25 100 LEU A C 1
ATOM 782 O O . LEU A 1 100 ? 2.428 7.062 -10.644 1.00 87.25 100 LEU A O 1
ATOM 786 N N . HIS A 1 101 ? 3.034 7.457 -12.777 1.00 88.25 101 HIS A N 1
ATOM 787 C CA . HIS A 1 101 ? 2.917 8.910 -12.697 1.00 88.25 101 HIS A CA 1
ATOM 788 C C . HIS A 1 101 ? 1.493 9.362 -12.354 1.00 88.25 101 HIS A C 1
ATOM 790 O O . HIS A 1 101 ? 1.304 10.134 -11.410 1.00 88.25 101 HIS A O 1
ATOM 796 N N . ALA A 1 102 ? 0.479 8.833 -13.041 1.00 89.19 102 ALA A N 1
ATOM 797 C CA . ALA A 1 102 ? -0.914 9.202 -12.801 1.00 89.19 102 ALA A CA 1
ATOM 798 C C . ALA A 1 102 ? -1.361 8.910 -11.356 1.00 89.19 102 ALA A C 1
ATOM 800 O O . ALA A 1 102 ? -1.946 9.771 -10.694 1.00 89.19 102 ALA A O 1
ATOM 801 N N . GLY A 1 103 ? -1.064 7.721 -10.822 1.00 88.75 103 GLY A N 1
ATOM 802 C CA . GLY A 1 103 ? -1.444 7.379 -9.449 1.00 88.75 103 GLY A CA 1
ATOM 803 C C . GLY A 1 103 ? -0.631 8.094 -8.382 1.00 88.75 103 GLY A C 1
ATOM 804 O O . GLY A 1 103 ? -1.172 8.373 -7.313 1.00 88.75 103 GLY A O 1
ATOM 805 N N . ARG A 1 104 ? 0.624 8.464 -8.658 1.00 85.06 104 ARG A N 1
ATOM 806 C CA . ARG A 1 104 ? 1.383 9.355 -7.769 1.00 85.06 104 ARG A CA 1
ATOM 807 C C . ARG A 1 104 ? 0.725 10.726 -7.681 1.00 85.06 104 ARG A C 1
ATOM 809 O O . ARG A 1 104 ? 0.516 11.210 -6.576 1.00 85.06 104 ARG A O 1
ATOM 816 N N . MET A 1 105 ? 0.328 11.321 -8.808 1.00 87.88 105 MET A N 1
ATOM 817 C CA . MET A 1 105 ? -0.362 12.618 -8.804 1.00 87.88 105 MET A CA 1
ATOM 818 C C . MET A 1 105 ? -1.692 12.564 -8.040 1.00 87.88 105 MET A C 1
ATOM 820 O O . MET A 1 105 ? -1.975 13.463 -7.249 1.00 87.88 105 MET A O 1
ATOM 824 N N . MET A 1 106 ? -2.472 11.490 -8.212 1.00 86.88 106 MET A N 1
ATOM 825 C CA . MET A 1 106 ? -3.702 11.280 -7.439 1.00 86.88 106 MET A CA 1
ATOM 826 C C . MET A 1 106 ? -3.425 11.168 -5.932 1.00 86.88 106 MET A C 1
ATOM 828 O O . MET A 1 106 ? -4.100 11.816 -5.133 1.00 86.88 106 MET A O 1
ATOM 832 N N . ASN A 1 107 ? -2.393 10.414 -5.538 1.00 86.75 107 ASN A N 1
ATOM 833 C CA . ASN A 1 107 ? -1.988 10.304 -4.136 1.00 86.75 107 ASN A CA 1
ATOM 834 C C . ASN A 1 107 ? -1.493 11.636 -3.559 1.00 86.75 107 ASN A C 1
ATOM 836 O O . ASN A 1 107 ? -1.834 11.968 -2.426 1.00 86.75 107 ASN A O 1
ATOM 840 N N . SER A 1 108 ? -0.745 12.431 -4.327 1.00 86.69 108 SER A N 1
ATOM 841 C CA . SER A 1 108 ? -0.220 13.725 -3.877 1.00 86.69 108 SER A CA 1
ATOM 842 C C . SER A 1 108 ? -1.320 14.688 -3.434 1.00 86.69 108 SER A C 1
ATOM 844 O O . SER A 1 108 ? -1.145 15.377 -2.431 1.00 86.69 108 SER A O 1
ATOM 846 N N . GLY A 1 109 ? -2.465 14.709 -4.125 1.00 88.94 109 GLY A N 1
ATOM 847 C CA . GLY A 1 109 ? -3.613 15.530 -3.726 1.00 88.94 109 GLY A CA 1
ATOM 848 C C . GLY A 1 109 ? -4.160 15.147 -2.347 1.00 88.94 109 GLY A C 1
ATOM 849 O O . GLY A 1 109 ? -4.365 16.011 -1.495 1.00 88.94 109 GLY A O 1
ATOM 850 N N . LEU A 1 110 ? -4.320 13.845 -2.093 1.00 88.25 110 LEU A N 1
ATOM 851 C CA . LEU A 1 110 ? -4.771 13.337 -0.796 1.00 88.25 110 LEU A CA 1
ATOM 852 C C . LEU A 1 110 ? -3.745 13.608 0.314 1.00 88.25 110 LEU A C 1
ATOM 854 O O . LEU A 1 110 ? -4.109 14.068 1.394 1.00 88.25 110 LEU A O 1
ATOM 858 N N . ILE A 1 111 ? -2.460 13.365 0.038 1.00 88.69 111 ILE A N 1
ATOM 859 C CA . ILE A 1 111 ? -1.364 13.637 0.978 1.00 88.69 111 ILE A CA 1
ATOM 860 C C . ILE A 1 111 ? -1.343 15.121 1.355 1.00 88.69 111 ILE A C 1
ATOM 862 O O . ILE A 1 111 ? -1.180 15.449 2.529 1.00 88.69 111 ILE A O 1
ATOM 866 N N . HIS A 1 112 ? -1.510 16.017 0.379 1.00 90.94 112 HIS A N 1
ATOM 867 C CA . HIS A 1 112 ? -1.528 17.455 0.625 1.00 90.94 112 HIS A CA 1
ATOM 868 C C . HIS A 1 112 ? -2.687 17.853 1.543 1.00 90.94 112 HIS A C 1
ATOM 870 O O . HIS A 1 112 ? -2.452 18.494 2.564 1.00 90.94 112 HIS A O 1
ATOM 876 N N . TYR A 1 113 ? -3.902 17.387 1.246 1.00 91.56 113 TYR A N 1
ATOM 877 C CA . TYR A 1 113 ? -5.078 17.659 2.074 1.00 91.56 113 TYR A CA 1
ATOM 878 C C . TYR A 1 113 ? -4.904 17.186 3.526 1.00 91.56 1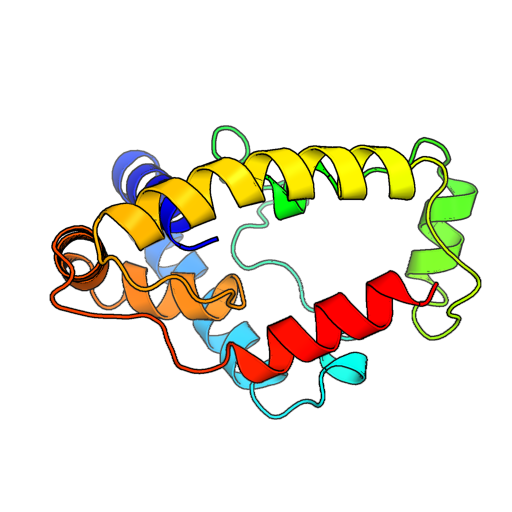13 TYR A C 1
ATOM 880 O O . TYR A 1 113 ? -5.206 17.921 4.464 1.00 91.56 113 TYR A O 1
ATOM 888 N N . LEU A 1 114 ? -4.381 15.973 3.733 1.00 90.69 114 LEU A N 1
ATOM 889 C CA . LEU A 1 114 ? -4.126 15.446 5.079 1.00 90.69 114 LEU A CA 1
ATOM 890 C C . LEU A 1 114 ? -3.107 16.307 5.840 1.00 90.69 114 LEU A C 1
ATOM 892 O O . LEU A 1 114 ? -3.334 16.647 7.002 1.00 90.69 114 LEU A O 1
ATOM 896 N N . LYS A 1 115 ? -2.030 16.737 5.170 1.00 90.56 115 LYS A N 1
ATOM 897 C CA . LYS A 1 115 ? -1.030 17.642 5.754 1.00 90.56 115 LYS A CA 1
ATOM 898 C C . LYS A 1 115 ? -1.622 19.005 6.124 1.00 90.56 115 LYS A C 1
ATOM 900 O O . LYS A 1 115 ? -1.308 19.517 7.194 1.00 90.56 115 LYS A O 1
ATOM 905 N N . GLU A 1 116 ? -2.509 19.573 5.303 1.00 94.00 116 GLU A N 1
ATOM 906 C CA . GLU A 1 116 ? -3.230 20.818 5.632 1.00 94.00 116 GLU A CA 1
ATOM 907 C C . GLU A 1 116 ? -4.117 20.679 6.879 1.00 94.00 116 GLU A C 1
ATOM 909 O O . GLU A 1 116 ? -4.360 21.658 7.586 1.00 94.00 116 GLU A O 1
ATOM 914 N N . LYS A 1 117 ? -4.590 19.464 7.179 1.00 92.69 117 LYS A N 1
ATOM 915 C CA . LYS A 1 117 ? -5.332 19.145 8.408 1.00 92.69 117 LYS A CA 1
ATOM 916 C C . LYS A 1 117 ? -4.440 18.820 9.605 1.00 92.69 117 LYS A C 1
ATOM 918 O O . LYS A 1 117 ? -4.965 18.490 10.663 1.00 92.69 117 LYS A O 1
ATOM 923 N N . GLY A 1 118 ? -3.119 18.937 9.466 1.00 90.88 118 GLY A N 1
ATOM 924 C CA . GLY A 1 118 ? -2.165 18.606 10.524 1.00 90.88 118 GLY A CA 1
ATOM 925 C C . GLY A 1 118 ? -2.018 17.103 10.770 1.00 90.88 118 GLY A C 1
ATOM 926 O O . GLY A 1 118 ? -1.452 16.714 11.786 1.00 90.88 118 GLY A O 1
ATOM 927 N N . ILE A 1 119 ? -2.507 16.258 9.857 1.00 91.88 119 ILE A N 1
ATOM 928 C CA . ILE A 1 119 ? -2.356 14.805 9.944 1.00 91.88 119 ILE A CA 1
ATOM 929 C C . ILE A 1 119 ? -1.000 14.430 9.343 1.00 91.88 119 ILE A C 1
ATOM 931 O O . ILE A 1 119 ? -0.674 14.803 8.211 1.00 91.88 119 ILE A O 1
ATOM 935 N N . SER A 1 120 ? -0.198 13.686 10.103 1.00 88.19 120 SER A N 1
ATOM 936 C CA . SER A 1 120 ? 1.094 13.179 9.642 1.00 88.19 120 SER A CA 1
ATOM 937 C C . SER A 1 120 ? 0.890 12.145 8.533 1.00 88.19 120 SER A C 1
ATOM 939 O O . SER A 1 120 ? 0.009 11.291 8.599 1.00 88.19 120 SER A O 1
ATOM 941 N N . VAL A 1 121 ? 1.697 12.201 7.474 1.00 87.44 121 VAL A N 1
ATOM 942 C CA . VAL A 1 121 ? 1.596 11.242 6.368 1.00 87.44 121 VAL A CA 1
ATOM 943 C C . VAL A 1 121 ? 2.978 10.727 6.025 1.00 87.44 121 VAL A C 1
ATOM 945 O O . VAL A 1 121 ? 3.809 11.475 5.512 1.00 87.44 121 VAL A O 1
ATOM 948 N N . HIS A 1 122 ? 3.179 9.436 6.276 1.00 85.81 122 HIS A N 1
ATOM 949 C CA . HIS A 1 122 ? 4.404 8.711 5.970 1.00 85.81 122 HIS A CA 1
ATOM 950 C C . HIS A 1 122 ? 4.084 7.541 5.041 1.00 85.81 122 HIS A C 1
ATOM 952 O O . HIS A 1 122 ? 3.126 6.790 5.270 1.00 85.81 122 HIS A O 1
ATOM 958 N N . GLU A 1 123 ? 4.869 7.393 3.976 1.00 83.00 123 GLU A N 1
ATOM 959 C CA . GLU A 1 123 ? 4.814 6.187 3.157 1.00 83.00 123 GLU A CA 1
ATOM 960 C C . GLU A 1 123 ? 5.386 5.009 3.936 1.00 83.00 123 GLU A C 1
ATOM 962 O O . GLU A 1 123 ? 6.326 5.156 4.704 1.00 83.00 123 GLU A O 1
ATOM 967 N N . ASN A 1 124 ? 4.783 3.839 3.779 1.00 87.31 124 ASN A N 1
ATOM 968 C CA . ASN A 1 124 ? 5.112 2.666 4.573 1.00 87.31 124 ASN A CA 1
ATOM 969 C C . ASN A 1 124 ? 4.900 1.402 3.754 1.00 87.31 124 ASN A C 1
ATOM 971 O O . ASN A 1 124 ? 4.119 1.382 2.799 1.00 87.31 124 ASN A O 1
ATOM 975 N N . ARG A 1 125 ? 5.565 0.323 4.164 1.00 89.75 125 ARG A N 1
ATOM 976 C CA . ARG A 1 125 ? 5.325 -0.991 3.576 1.00 89.75 125 ARG A CA 1
ATOM 977 C C . ARG A 1 125 ? 3.944 -1.510 3.976 1.00 89.75 125 ARG A C 1
ATOM 979 O O . ARG A 1 125 ? 3.519 -1.350 5.122 1.00 89.75 125 ARG A O 1
ATOM 986 N N . LEU A 1 126 ? 3.275 -2.176 3.038 1.00 92.06 126 LEU A N 1
ATOM 987 C CA . LEU A 1 126 ? 1.924 -2.713 3.221 1.00 92.06 126 LEU A CA 1
ATOM 988 C C . LEU A 1 126 ? 1.843 -3.634 4.447 1.00 92.06 126 LEU A C 1
ATOM 990 O O . LEU A 1 126 ? 1.001 -3.437 5.316 1.00 92.06 126 LEU A O 1
ATOM 994 N N . GLU A 1 127 ? 2.737 -4.621 4.527 1.00 93.19 127 GLU A N 1
ATOM 995 C CA . GLU A 1 127 ? 2.764 -5.610 5.606 1.00 93.19 127 GLU A CA 1
ATOM 996 C C . GLU A 1 127 ? 2.967 -4.985 6.987 1.00 93.19 127 GLU A C 1
ATOM 998 O O . GLU A 1 127 ? 2.361 -5.434 7.958 1.00 93.19 127 GLU A O 1
ATOM 1003 N N . LYS A 1 128 ? 3.737 -3.896 7.065 1.00 92.25 128 LYS A N 1
ATOM 1004 C 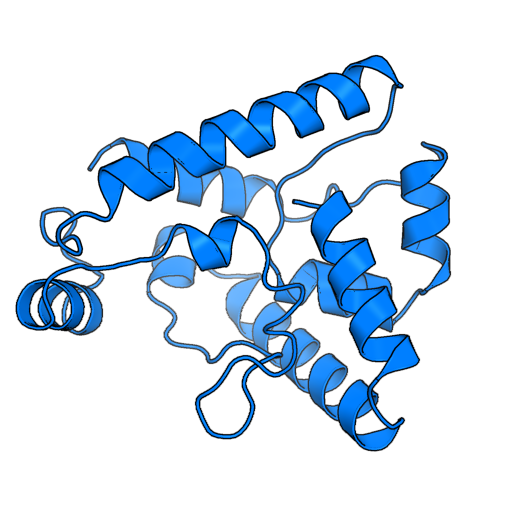CA . LYS A 1 128 ? 3.942 -3.168 8.312 1.00 92.25 128 LYS A CA 1
ATOM 1005 C C . LYS A 1 128 ? 2.645 -2.519 8.783 1.00 92.25 128 LYS A C 1
ATOM 1007 O O . LYS A 1 128 ? 2.261 -2.700 9.935 1.00 92.25 128 LYS A O 1
ATOM 1012 N N . ILE A 1 129 ? 1.958 -1.776 7.910 1.00 92.50 129 ILE A N 1
ATOM 1013 C CA . ILE A 1 129 ? 0.704 -1.128 8.313 1.00 92.50 129 ILE A CA 1
ATOM 1014 C C . ILE A 1 129 ? -0.393 -2.164 8.580 1.00 92.50 129 ILE A C 1
ATOM 1016 O O . ILE A 1 129 ? -1.135 -1.994 9.543 1.00 92.50 129 ILE A O 1
ATOM 1020 N N . LEU A 1 130 ? -0.462 -3.261 7.817 1.00 94.69 130 LEU A N 1
ATOM 1021 C CA . LEU A 1 130 ? -1.383 -4.365 8.118 1.00 94.69 130 LEU A CA 1
ATOM 1022 C C . LEU A 1 130 ? -1.141 -4.929 9.519 1.00 94.69 130 LEU A C 1
ATOM 1024 O O . LEU A 1 130 ? -2.083 -5.031 10.297 1.00 94.69 130 LEU A O 1
ATOM 1028 N N . ARG A 1 131 ? 0.116 -5.235 9.867 1.00 94.44 131 ARG A N 1
ATOM 1029 C CA . ARG A 1 131 ? 0.495 -5.697 11.209 1.00 94.44 131 ARG A CA 1
ATOM 1030 C C . ARG A 1 131 ? 0.043 -4.721 12.295 1.00 94.44 131 ARG A C 1
ATOM 1032 O O . ARG A 1 131 ? -0.489 -5.147 13.316 1.00 94.44 131 ARG A O 1
ATOM 1039 N N . VAL A 1 132 ? 0.259 -3.423 12.081 1.00 93.31 132 VAL A N 1
ATOM 1040 C CA . VAL A 1 132 ? -0.095 -2.376 13.046 1.00 93.31 132 VAL A CA 1
ATOM 1041 C C . VAL A 1 132 ? -1.609 -2.247 13.211 1.00 93.31 132 VAL A C 1
ATOM 1043 O O . VAL A 1 132 ? -2.093 -2.274 14.336 1.00 93.31 132 VAL A O 1
ATOM 1046 N N . LEU A 1 133 ? -2.358 -2.113 12.117 1.00 93.88 133 LEU A N 1
ATOM 1047 C CA . LEU A 1 133 ? -3.797 -1.846 12.164 1.00 93.88 133 LEU A CA 1
ATOM 1048 C C . LEU A 1 133 ? -4.623 -3.076 12.551 1.00 93.88 133 LEU A C 1
ATOM 1050 O O . LEU A 1 133 ? -5.600 -2.940 13.278 1.00 93.88 133 LEU A O 1
ATOM 1054 N N . LEU A 1 134 ? -4.234 -4.276 12.108 1.00 93.38 134 LEU A N 1
ATOM 1055 C CA . LEU A 1 134 ? -4.915 -5.510 12.515 1.00 93.38 134 LEU A CA 1
ATOM 1056 C C . LEU A 1 134 ? -4.583 -5.891 13.967 1.00 93.38 134 LEU A C 1
ATOM 1058 O O . LEU A 1 134 ? -5.416 -6.488 14.641 1.00 93.38 134 LEU A O 1
ATOM 1062 N N . GLY A 1 135 ? -3.392 -5.533 14.464 1.00 90.38 135 GLY A N 1
ATOM 1063 C CA . GLY A 1 135 ? -3.001 -5.745 15.862 1.00 90.38 135 GLY A CA 1
ATOM 1064 C C . GLY A 1 135 ? -3.471 -4.651 16.830 1.00 90.38 135 GLY A C 1
ATOM 1065 O O . GLY A 1 135 ? -3.537 -4.890 18.033 1.00 90.38 135 GLY A O 1
ATOM 1066 N N . ASN A 1 136 ? -3.785 -3.454 16.328 1.00 91.00 136 ASN A N 1
ATOM 1067 C CA . ASN A 1 136 ? -4.278 -2.319 17.105 1.00 91.00 136 ASN A CA 1
ATOM 1068 C C . ASN A 1 136 ? -5.322 -1.522 16.291 1.00 91.00 136 ASN A C 1
ATOM 1070 O O . ASN A 1 136 ? -4.973 -0.517 15.659 1.00 91.00 136 ASN A O 1
ATOM 1074 N N . PRO A 1 137 ? -6.599 -1.952 16.309 1.00 83.56 137 PRO A N 1
ATOM 1075 C CA . PRO A 1 137 ? -7.662 -1.342 15.506 1.00 83.56 137 PRO A CA 1
ATOM 1076 C C . PRO A 1 137 ? -7.883 0.154 15.781 1.00 83.56 137 PRO A C 1
ATOM 1078 O O . PRO A 1 137 ? -8.218 0.909 14.868 1.00 83.56 137 PRO A O 1
ATOM 1081 N N . ASP A 1 138 ? -7.634 0.613 17.012 1.00 90.44 138 ASP A N 1
ATOM 1082 C CA . ASP A 1 138 ? -7.840 2.014 17.403 1.00 90.44 138 ASP A CA 1
ATOM 1083 C C . ASP A 1 138 ? -6.793 2.960 16.804 1.00 90.44 138 ASP A C 1
ATOM 1085 O O . ASP A 1 138 ? -7.052 4.154 16.625 1.00 90.44 138 ASP A O 1
ATOM 1089 N N . LYS A 1 139 ? -5.615 2.443 16.432 1.00 92.00 139 LYS A N 1
ATOM 1090 C CA . LYS A 1 139 ? -4.516 3.260 15.899 1.00 92.00 139 LYS A CA 1
ATOM 1091 C C . LYS A 1 139 ? -4.893 3.988 14.608 1.00 92.00 139 LYS A C 1
ATOM 1093 O O . LYS A 1 139 ? -4.443 5.109 14.388 1.00 92.00 139 LYS A O 1
ATOM 1098 N N . GLY A 1 140 ? -5.760 3.399 13.783 1.00 91.38 140 GLY A N 1
ATOM 1099 C CA . GLY A 1 140 ? -6.273 4.054 12.578 1.00 91.38 140 GLY A CA 1
ATOM 1100 C C . GLY A 1 140 ? -7.097 5.306 12.886 1.00 91.38 140 GLY A C 1
ATOM 1101 O O . GLY A 1 140 ? -6.879 6.357 12.282 1.00 91.38 140 GLY A O 1
ATOM 1102 N N . ASN A 1 141 ? -7.987 5.219 13.878 1.00 91.06 141 ASN A N 1
ATOM 1103 C CA . ASN A 1 141 ? -8.787 6.355 14.335 1.00 91.06 141 ASN A CA 1
ATOM 1104 C C . ASN A 1 141 ? -7.911 7.428 14.991 1.00 91.06 141 ASN A C 1
ATOM 1106 O O . ASN A 1 141 ? -8.071 8.609 14.692 1.00 91.06 141 ASN A O 1
ATOM 1110 N N . ASN A 1 142 ? -6.942 7.016 15.813 1.00 92.75 142 ASN A N 1
ATOM 1111 C CA . ASN A 1 142 ? -6.008 7.933 16.469 1.00 92.75 142 ASN A CA 1
ATOM 1112 C C . ASN A 1 142 ? -5.122 8.684 15.465 1.00 92.75 142 ASN A C 1
ATOM 1114 O O . ASN A 1 142 ? -4.789 9.852 15.678 1.00 92.75 142 ASN A O 1
ATOM 1118 N N . TRP A 1 143 ? -4.747 8.033 14.363 1.00 92.81 143 TRP A N 1
ATOM 1119 C CA . TRP A 1 143 ? -4.036 8.678 13.264 1.00 92.81 143 TRP A CA 1
ATOM 1120 C C . TRP A 1 143 ? -4.926 9.690 12.527 1.00 92.81 143 TRP A C 1
ATOM 1122 O O . TRP A 1 143 ? -4.503 10.821 12.293 1.00 92.81 143 TRP A O 1
ATOM 1132 N N . LEU A 1 144 ? -6.181 9.333 12.222 1.00 89.88 144 LEU A N 1
ATOM 1133 C CA . LEU A 1 144 ? -7.137 10.246 11.576 1.00 89.88 144 LEU A CA 1
ATOM 1134 C C . LEU A 1 144 ? -7.439 11.495 12.413 1.00 89.88 144 LEU A C 1
ATOM 1136 O O . LEU A 1 144 ? -7.674 12.562 11.849 1.00 89.88 144 LEU A O 1
ATOM 1140 N N . SER A 1 145 ? -7.423 11.383 13.743 1.00 91.25 145 SER A N 1
ATOM 1141 C CA . SER A 1 145 ? -7.573 12.524 14.655 1.00 91.25 145 SER A CA 1
ATOM 1142 C C . SER A 1 145 ? -6.282 13.324 14.864 1.00 91.25 145 SER A C 1
ATOM 1144 O O . SER A 1 145 ? -6.306 14.320 15.585 1.00 91.25 145 SER A O 1
ATOM 1146 N N . GLY A 1 146 ? -5.161 12.906 14.266 1.00 89.56 146 GLY A N 1
ATOM 1147 C CA . GLY A 1 146 ? -3.851 13.548 14.411 1.00 89.56 146 GLY A CA 1
ATOM 1148 C C . GLY A 1 146 ? -3.166 13.302 15.761 1.00 89.56 146 GLY A C 1
ATOM 1149 O O . GLY A 1 146 ? -2.223 14.008 16.104 1.00 89.56 146 GLY A O 1
ATOM 1150 N N . SER A 1 147 ? -3.637 12.325 16.541 1.00 89.12 147 SER A N 1
ATOM 1151 C CA . SER A 1 147 ? -3.079 11.967 17.858 1.00 89.12 147 SER A CA 1
ATOM 1152 C C . SER A 1 147 ? -2.011 10.869 17.822 1.00 89.12 147 SER A C 1
ATOM 1154 O O . SER A 1 147 ? -1.391 10.598 18.847 1.00 89.12 147 SER A O 1
ATOM 1156 N N . ASP A 1 148 ? -1.800 10.237 16.668 1.00 89.44 148 ASP A N 1
ATOM 1157 C CA . ASP A 1 148 ? -0.810 9.176 16.459 1.00 89.44 148 ASP A CA 1
ATOM 1158 C C . ASP A 1 148 ? -0.239 9.255 15.029 1.00 89.44 148 ASP A C 1
ATOM 1160 O O . ASP A 1 148 ? -0.763 9.975 14.174 1.00 89.44 148 ASP A O 1
ATOM 1164 N N . ASP A 1 149 ? 0.830 8.508 14.757 1.00 88.19 149 ASP A N 1
ATOM 1165 C CA . ASP A 1 149 ? 1.449 8.371 13.444 1.00 88.19 149 ASP A CA 1
ATOM 1166 C C . ASP A 1 149 ? 1.896 6.928 13.128 1.00 88.19 149 ASP A C 1
ATOM 1168 O O . ASP A 1 149 ? 1.871 6.011 13.959 1.00 88.19 149 ASP A O 1
ATOM 1172 N N . PHE A 1 150 ? 2.271 6.726 11.863 1.00 85.94 150 PHE A N 1
ATOM 1173 C CA . PHE A 1 150 ? 2.860 5.486 11.349 1.00 85.94 150 PHE A CA 1
ATOM 1174 C C . PHE A 1 150 ? 4.345 5.673 10.991 1.00 85.94 150 PHE A C 1
ATOM 1176 O O . PHE A 1 150 ? 4.838 5.011 10.083 1.00 85.94 150 PHE A O 1
ATOM 1183 N N . GLY A 1 151 ? 5.049 6.616 11.620 1.00 76.94 151 GLY A N 1
ATOM 1184 C CA . GLY A 1 151 ? 6.336 7.146 11.160 1.00 76.94 151 GLY A CA 1
ATOM 1185 C C . GLY A 1 151 ? 7.485 6.141 11.075 1.00 76.94 151 GLY A C 1
ATOM 1186 O O . GLY A 1 151 ? 8.503 6.418 10.458 1.00 76.94 151 GLY A O 1
ATOM 1187 N N . GLU A 1 152 ? 7.377 4.947 11.635 1.00 75.75 152 GLU A N 1
ATOM 1188 C CA . GLU A 1 152 ? 8.474 3.987 11.582 1.00 75.75 152 GLU A CA 1
ATOM 1189 C C . GLU A 1 152 ? 8.594 3.271 10.218 1.00 75.75 152 GLU A C 1
ATOM 1191 O O . GLU A 1 152 ? 7.655 2.620 9.777 1.00 75.75 152 GLU A O 1
ATOM 1196 N N . GLY A 1 153 ? 9.790 3.194 9.623 1.00 70.00 153 GLY A N 1
ATOM 1197 C CA . GLY A 1 153 ? 10.039 2.388 8.412 1.00 70.00 153 GLY A CA 1
ATOM 1198 C C . GLY A 1 153 ? 9.724 3.098 7.092 1.00 70.00 153 GLY A C 1
ATOM 1199 O O . GLY A 1 153 ? 9.837 2.484 6.027 1.00 70.00 153 GLY A O 1
ATOM 1200 N N . HIS A 1 154 ? 9.385 4.385 7.159 1.00 79.12 154 HIS A N 1
ATOM 1201 C CA . HIS A 1 154 ? 9.192 5.238 5.993 1.00 79.12 154 HIS A CA 1
ATOM 1202 C C . HIS A 1 154 ? 10.496 5.533 5.249 1.00 79.12 154 HIS A C 1
ATOM 1204 O O . HIS A 1 154 ? 10.464 5.661 4.027 1.00 79.12 154 HIS A O 1
ATOM 1210 N N . GLU A 1 155 ? 11.648 5.559 5.935 1.00 77.56 155 GLU A N 1
ATOM 1211 C CA . GLU A 1 155 ? 12.926 5.893 5.294 1.00 77.56 155 GLU A CA 1
ATOM 1212 C C . GLU A 1 155 ? 13.278 4.890 4.186 1.00 77.56 155 GLU A C 1
ATOM 1214 O O . GLU A 1 155 ? 13.705 5.274 3.098 1.00 77.56 155 GLU A O 1
ATOM 1219 N N . GLN A 1 156 ? 13.019 3.598 4.427 1.00 79.06 156 GLN A N 1
ATOM 1220 C CA . GLN A 1 156 ? 13.236 2.549 3.427 1.00 79.06 156 GLN A CA 1
ATOM 1221 C C . GLN A 1 156 ? 12.325 2.733 2.209 1.00 79.06 156 GLN A C 1
ATOM 1223 O O . GLN A 1 156 ? 12.733 2.462 1.083 1.00 79.06 156 GLN A O 1
ATOM 1228 N N . VAL A 1 157 ? 11.091 3.200 2.414 1.00 79.62 157 VAL A N 1
ATOM 1229 C CA . VAL A 1 157 ? 10.142 3.420 1.317 1.00 79.62 157 VAL A CA 1
ATOM 1230 C C . VAL A 1 157 ? 10.520 4.652 0.500 1.00 79.62 157 VAL A C 1
ATOM 1232 O O . VAL A 1 157 ? 10.461 4.601 -0.726 1.00 79.62 157 VAL A O 1
ATOM 1235 N N . GLU A 1 158 ? 10.965 5.733 1.139 1.00 82.19 158 GLU A N 1
ATOM 1236 C CA . GLU A 1 158 ? 11.469 6.913 0.428 1.00 82.19 158 GLU A CA 1
ATOM 1237 C C . GLU A 1 158 ? 12.678 6.581 -0.453 1.00 82.19 158 GLU A C 1
ATOM 1239 O O . GLU A 1 158 ? 12.763 7.041 -1.593 1.00 82.19 158 GLU A O 1
ATOM 1244 N N . GLU A 1 159 ? 13.590 5.742 0.039 1.00 82.31 159 GLU A N 1
ATOM 1245 C CA . GLU A 1 159 ? 14.731 5.270 -0.743 1.00 82.31 159 GLU A CA 1
ATOM 1246 C C . GLU A 1 159 ? 14.287 4.410 -1.938 1.00 82.31 159 GLU A C 1
ATOM 1248 O O . GLU A 1 159 ? 14.736 4.642 -3.061 1.00 82.31 159 GLU A O 1
ATOM 1253 N N . ILE A 1 160 ? 13.332 3.494 -1.738 1.00 80.25 160 ILE A N 1
ATOM 1254 C CA . ILE A 1 160 ? 12.720 2.698 -2.815 1.00 80.25 160 ILE A CA 1
ATOM 1255 C C . ILE A 1 160 ? 12.102 3.589 -3.900 1.00 80.25 160 ILE A C 1
ATOM 1257 O O . ILE A 1 160 ? 12.298 3.344 -5.094 1.00 80.25 160 ILE A O 1
ATOM 1261 N N . VAL A 1 161 ? 11.347 4.615 -3.502 1.00 76.69 161 VAL A N 1
ATOM 1262 C CA . VAL A 1 161 ? 10.702 5.540 -4.443 1.00 76.69 161 VAL A CA 1
ATOM 1263 C C . VAL A 1 161 ? 11.755 6.266 -5.275 1.00 76.69 161 VAL A C 1
ATOM 1265 O O . VAL A 1 161 ? 11.623 6.304 -6.497 1.00 76.69 161 VAL A O 1
ATOM 1268 N N . ARG A 1 162 ? 12.830 6.754 -4.644 1.00 79.50 162 ARG A N 1
ATOM 1269 C CA . ARG A 1 162 ? 13.944 7.418 -5.339 1.00 79.50 162 ARG A CA 1
ATOM 1270 C C . ARG A 1 162 ? 14.678 6.496 -6.308 1.00 79.50 162 ARG A C 1
ATOM 1272 O O . ARG A 1 162 ? 15.083 6.952 -7.372 1.00 79.50 162 ARG A O 1
ATOM 1279 N N . LEU A 1 163 ? 14.875 5.223 -5.956 1.00 75.62 163 LEU A N 1
ATOM 1280 C CA . LEU A 1 163 ? 15.506 4.245 -6.852 1.00 75.62 163 LEU A CA 1
ATOM 1281 C C . LEU A 1 163 ? 14.676 4.045 -8.126 1.00 75.62 163 LEU A C 1
ATOM 1283 O O . LEU A 1 163 ? 15.236 3.995 -9.215 1.00 75.62 163 LEU A O 1
ATOM 1287 N N . ARG A 1 164 ? 13.345 4.013 -7.998 1.00 71.25 164 ARG A N 1
ATOM 1288 C CA . ARG A 1 164 ? 12.417 3.844 -9.128 1.00 71.25 164 ARG A CA 1
ATOM 1289 C C . ARG A 1 164 ? 12.147 5.113 -9.942 1.00 71.25 164 ARG A C 1
ATOM 1291 O O . ARG A 1 164 ? 11.496 5.014 -10.968 1.00 71.25 164 ARG A O 1
ATOM 1298 N N . GLU A 1 165 ? 12.584 6.285 -9.487 1.00 67.38 165 GLU A N 1
ATOM 1299 C CA . GLU A 1 165 ? 12.482 7.558 -10.231 1.00 67.38 165 GLU A CA 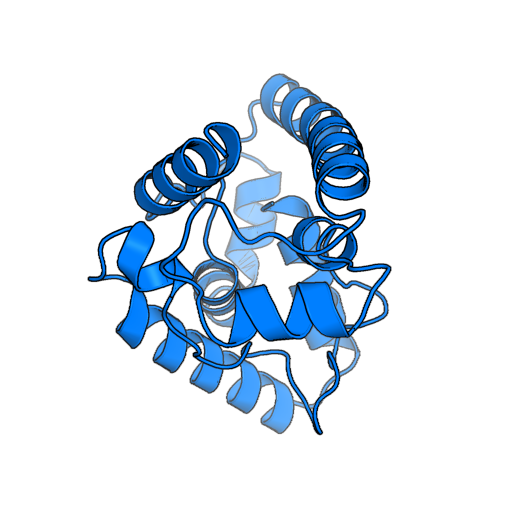1
ATOM 1300 C C . GLU A 1 165 ? 13.690 7.837 -11.131 1.00 67.38 165 GLU A C 1
ATOM 1302 O O . GLU A 1 165 ? 13.657 8.761 -11.939 1.00 67.38 165 GLU A O 1
ATOM 1307 N N . LYS A 1 166 ? 14.787 7.100 -10.941 1.00 56.00 166 LYS A N 1
ATOM 1308 C CA . LYS A 1 166 ? 16.024 7.267 -11.716 1.00 56.00 166 LYS A CA 1
ATOM 1309 C C . LYS A 1 166 ? 16.107 6.355 -12.943 1.00 56.00 166 LYS A C 1
ATOM 1311 O O . LYS A 1 166 ? 17.046 6.524 -13.718 1.00 56.00 166 LYS A O 1
ATOM 1316 N N . ALA A 1 167 ? 15.187 5.401 -13.061 1.00 49.88 167 ALA A N 1
ATOM 1317 C CA . ALA A 1 167 ? 15.006 4.518 -14.212 1.00 49.88 167 ALA A CA 1
ATOM 1318 C C . ALA A 1 167 ? 13.953 5.121 -15.147 1.00 49.88 167 ALA A C 1
ATOM 1320 O O . ALA A 1 167 ? 14.145 5.034 -16.378 1.00 49.88 167 ALA A O 1
#

Radius of gyration: 16.21 Å; chains: 1; bounding box: 35×39×40 Å

Foldseek 3Di:
DLVLLLVLVVCCVPPDDPVLLVQLLVLLVVLCVVQVPDALLVSQLPPRDHSQDDPNDRVSVVSPDLVRVLQDAPDPVLVVCCNVCVVDLVRHGHPSVVSVVVSVVVVVVVCVVCVVVLQDDADADSSLSSNVCSVPVCQSVCSSVNNDDPHPHRVSVVVNVVSNVVD

Secondary structure (DSSP, 8-state):
-HHHHHHHHHHHHHHS-HHHHHHHHHHHHHHHHHHTTS-HHHHHH--PPPTTEETTEETTGGG--HHHHS---S-HHHHHHHHH-TT-TT---TTTHHHHHHHHHHHHHHHHHHHHTT-------HHHHHHHHHH-THHHHHHHTTS----TTHHHHHHHHHHHH--

pLDDT: mean 89.53, std 7.54, range [49.88, 97.94]

Sequence (167 aa):
MPAEMLLITDYIGTNFDDETKESILSLAVDKDEKVKGLVAEKALQAKIPCPLLQDGSCSVYPVRPMACRIYLSSNLNSCLQEFHHPENPDVYPELFDFPLHAGRMMNSGLIHYLKEKGISVHENRLEKILRVLLGNPDKGNNWLSGSDDFGEGHEQVEEIVRLREKA